Protein AF-A0A958XBY1-F1 (afdb_monomer)

Nearest PDB structures (foldseek):
  2kmo-assembly1_A  TM=8.429E-01  e=2.526E-03  Hirudo medicinalis
  1an1-assembly1_I  TM=9.173E-01  e=1.586E-02  Hirudo medicinalis
  4hgu-assembly1_A  TM=8.824E-01  e=1.293E-02  Galleria mellonella
  2kmp-assembly1_A  TM=8.709E-01  e=2.553E-02  Hirudo medicinalis
  7qe9-assembly1_C  TM=6.521E-01  e=1.066E-01  Homo sapiens

Sequence (46 aa):
MENIKPDCSCTMQYGPVCGCNNKTYSNACAAECAGIKRYKKGACPK

pLDDT: mean 83.91, std 12.53, range [49.91, 95.62]

Secondary structure (DSSP, 8-state):
------S---------EEETTS-EESSHHHHHHTT---EEEBPPP-

Mean predicted aligned error: 6.69 Å

Structure (mmCIF, N/CA/C/O backbone):
data_AF-A0A958XBY1-F1
#
_entry.id   AF-A0A958XBY1-F1
#
loop_
_atom_site.group_PDB
_atom_site.id
_atom_site.type_symbol
_atom_site.label_atom_id
_atom_site.label_alt_id
_atom_site.label_comp_id
_atom_site.label_asym_id
_atom_site.label_entity_id
_atom_site.label_seq_id
_atom_site.pdbx_PDB_ins_code
_atom_site.Cartn_x
_atom_site.Cartn_y
_atom_site.Cartn_z
_atom_site.occupancy
_atom_site.B_iso_or_equiv
_atom_site.auth_seq_id
_atom_site.auth_comp_id
_atom_site.auth_asym_id
_atom_site.auth_atom_id
_atom_site.pdbx_PDB_model_num
ATOM 1 N N . MET A 1 1 ? 14.507 -12.066 -22.974 1.00 49.91 1 MET A N 1
ATOM 2 C CA . MET A 1 1 ? 14.534 -13.251 -22.094 1.00 49.91 1 MET A CA 1
ATOM 3 C C . MET A 1 1 ? 13.744 -12.872 -20.864 1.00 49.91 1 MET A C 1
ATOM 5 O O . MET A 1 1 ? 13.942 -11.778 -20.353 1.00 49.91 1 MET A O 1
ATOM 9 N N . GLU A 1 2 ? 12.738 -13.687 -20.580 1.00 54.69 2 GLU A N 1
ATOM 10 C CA . GLU A 1 2 ? 11.492 -13.357 -19.888 1.00 54.69 2 GLU A CA 1
ATOM 11 C C . GLU A 1 2 ? 11.675 -12.559 -18.589 1.00 54.69 2 GLU A C 1
ATOM 13 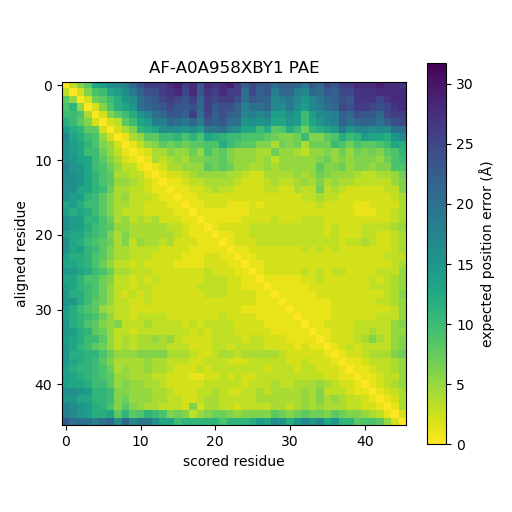O O . GLU A 1 2 ? 12.485 -12.916 -17.735 1.00 54.69 2 GLU A O 1
ATOM 18 N N . ASN A 1 3 ? 10.861 -11.508 -18.444 1.00 56.81 3 ASN A N 1
ATOM 19 C CA . ASN A 1 3 ? 10.610 -10.755 -17.213 1.00 56.81 3 ASN A CA 1
ATOM 20 C C . ASN A 1 3 ? 9.928 -11.645 -16.160 1.00 56.81 3 ASN A C 1
ATOM 22 O O . ASN A 1 3 ? 8.785 -11.428 -15.764 1.00 56.81 3 ASN A O 1
ATOM 26 N N . ILE A 1 4 ? 10.629 -12.663 -15.693 1.00 61.78 4 ILE A N 1
ATOM 27 C CA . ILE A 1 4 ? 10.298 -13.339 -14.452 1.00 61.78 4 ILE A CA 1
ATOM 28 C C . ILE A 1 4 ? 10.988 -12.506 -13.376 1.00 61.78 4 ILE A C 1
ATOM 30 O O . ILE A 1 4 ? 12.209 -12.421 -13.362 1.00 61.78 4 ILE A O 1
ATOM 34 N N . LYS A 1 5 ? 10.226 -11.826 -12.512 1.00 60.28 5 LYS A N 1
ATOM 35 C CA . LYS A 1 5 ? 10.713 -11.514 -11.161 1.00 60.28 5 LYS A CA 1
ATOM 36 C C . LYS A 1 5 ? 10.436 -12.777 -10.339 1.00 60.28 5 LYS A C 1
ATOM 38 O O . LYS A 1 5 ? 9.299 -12.917 -9.891 1.00 60.28 5 LYS A O 1
ATOM 43 N N . PRO A 1 6 ? 11.386 -13.721 -10.174 1.00 59.25 6 PRO A N 1
ATOM 44 C CA . PRO A 1 6 ? 11.147 -14.909 -9.362 1.00 59.25 6 PRO A CA 1
ATOM 45 C C . PRO A 1 6 ? 11.455 -14.643 -7.887 1.00 59.25 6 PRO A C 1
ATOM 47 O O . PRO A 1 6 ? 11.323 -15.536 -7.064 1.00 59.25 6 PRO A O 1
ATOM 50 N N . ASP A 1 7 ? 11.864 -13.425 -7.551 1.00 58.47 7 ASP A N 1
ATOM 51 C CA . ASP A 1 7 ? 12.212 -13.043 -6.205 1.00 58.47 7 ASP A CA 1
ATOM 52 C C . ASP A 1 7 ? 11.550 -11.700 -5.947 1.00 58.47 7 ASP A C 1
ATOM 54 O O . ASP A 1 7 ? 11.816 -10.699 -6.623 1.00 58.47 7 ASP A O 1
ATOM 58 N N . CYS A 1 8 ? 10.620 -11.677 -5.004 1.00 72.50 8 CYS A N 1
ATOM 59 C CA . CYS A 1 8 ? 10.149 -10.425 -4.454 1.00 72.50 8 CYS A CA 1
ATOM 60 C C . CYS A 1 8 ? 11.251 -9.826 -3.594 1.00 72.50 8 CYS A C 1
ATOM 62 O O . CYS A 1 8 ? 11.150 -9.794 -2.369 1.00 72.50 8 CYS A O 1
ATOM 64 N N . SER A 1 9 ? 12.302 -9.339 -4.248 1.00 76.38 9 SER A N 1
ATOM 65 C CA . SER A 1 9 ? 13.366 -8.567 -3.631 1.00 76.38 9 SER A CA 1
ATOM 66 C C . SER A 1 9 ? 12.812 -7.186 -3.285 1.00 76.38 9 SER A C 1
ATOM 68 O O . SER A 1 9 ? 13.065 -6.178 -3.943 1.00 76.38 9 SER A O 1
ATOM 70 N N . CYS A 1 10 ? 11.956 -7.165 -2.273 1.00 81.31 10 CYS A N 1
ATOM 71 C CA . CYS A 1 10 ? 11.433 -5.966 -1.661 1.00 81.31 10 CYS A CA 1
ATOM 72 C C . CYS A 1 10 ? 12.405 -5.523 -0.578 1.00 81.31 10 CYS A C 1
ATOM 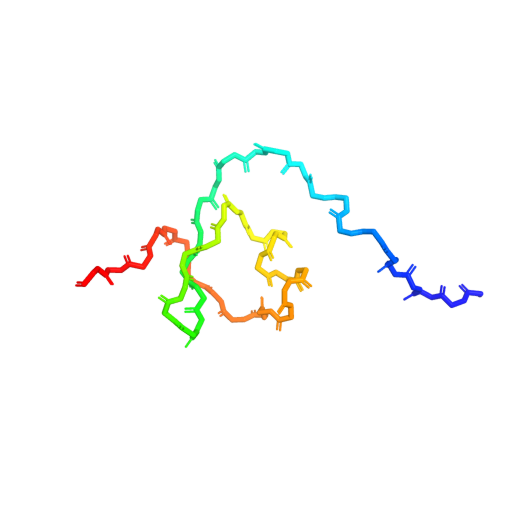74 O O . CYS A 1 10 ? 12.911 -6.337 0.195 1.00 81.31 10 CYS A O 1
ATOM 76 N N . THR A 1 11 ? 12.647 -4.219 -0.484 1.00 81.25 11 THR A N 1
ATOM 77 C CA . THR A 1 11 ? 13.365 -3.676 0.666 1.00 81.25 11 THR A CA 1
ATOM 78 C C . THR A 1 11 ? 12.586 -3.994 1.943 1.00 81.25 11 THR A C 1
ATOM 80 O O . THR A 1 11 ? 11.354 -3.996 1.956 1.00 81.25 11 THR A O 1
ATOM 83 N N . MET A 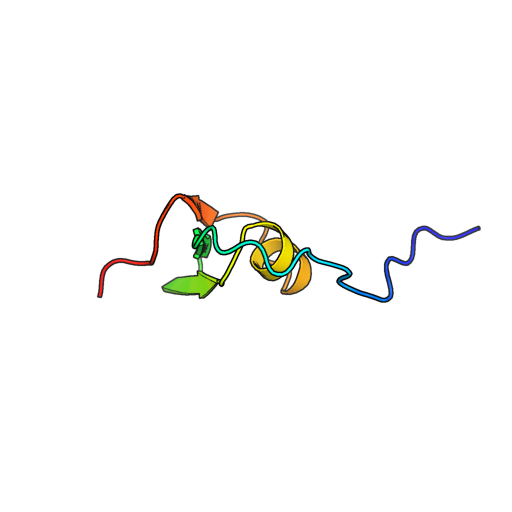1 12 ? 13.292 -4.206 3.055 1.00 83.88 12 MET A N 1
ATOM 84 C CA . MET A 1 12 ? 12.666 -4.339 4.381 1.00 83.88 12 MET A CA 1
ATOM 85 C C . MET A 1 12 ? 12.162 -2.993 4.931 1.00 83.88 12 MET A C 1
ATOM 87 O O . MET A 1 12 ? 11.929 -2.846 6.128 1.00 83.88 12 MET A O 1
ATOM 91 N N . GLN A 1 13 ? 11.993 -1.990 4.065 1.00 87.19 13 GLN A N 1
ATOM 92 C CA . GLN A 1 13 ? 11.446 -0.705 4.453 1.00 87.19 13 GLN A CA 1
ATOM 93 C C . GLN A 1 13 ? 10.003 -0.902 4.906 1.00 87.19 13 GLN A C 1
ATOM 95 O O . GLN A 1 13 ? 9.159 -1.399 4.156 1.00 87.19 13 GLN A O 1
ATOM 100 N N . TYR A 1 14 ? 9.737 -0.510 6.146 1.00 87.81 14 TYR A N 1
ATOM 101 C CA . TYR A 1 14 ? 8.404 -0.558 6.713 1.00 87.81 14 TYR A CA 1
ATOM 102 C C . TYR A 1 14 ? 7.587 0.619 6.177 1.00 87.81 14 TYR A C 1
ATOM 104 O O . TYR A 1 14 ? 7.885 1.782 6.444 1.00 87.81 14 TYR A O 1
ATOM 112 N N . GLY A 1 15 ? 6.573 0.312 5.377 1.00 91.88 15 GLY A N 1
ATOM 113 C CA . GLY A 1 15 ? 5.700 1.286 4.733 1.00 91.88 15 GLY A CA 1
ATOM 114 C C . GLY A 1 15 ? 4.331 0.663 4.514 1.00 91.88 15 GLY A C 1
ATOM 115 O O . GLY A 1 15 ? 3.984 0.399 3.364 1.00 91.88 15 GLY A O 1
ATOM 116 N N . PRO A 1 16 ? 3.590 0.361 5.596 1.00 93.06 16 PRO A N 1
ATOM 117 C CA . PRO A 1 16 ? 2.466 -0.553 5.550 1.00 93.06 16 PRO A CA 1
ATOM 118 C C . PRO A 1 16 ? 1.395 -0.089 4.570 1.00 93.06 16 PRO A C 1
ATOM 120 O O . PRO A 1 16 ? 1.095 1.105 4.474 1.00 93.06 16 PRO A O 1
ATOM 123 N N . VAL A 1 17 ? 0.805 -1.045 3.858 1.00 94.12 17 VAL A N 1
ATOM 124 C CA . VAL A 1 17 ? -0.295 -0.797 2.926 1.00 94.12 17 VAL A CA 1
ATOM 125 C C . VAL A 1 17 ? -1.446 -1.762 3.173 1.00 94.12 17 VAL A C 1
ATOM 127 O O . VAL A 1 17 ? -1.240 -2.932 3.491 1.00 94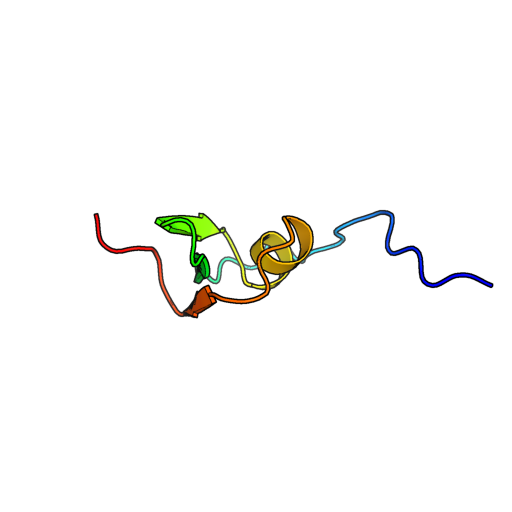.12 17 VAL A O 1
ATOM 130 N N . CYS A 1 18 ? -2.666 -1.273 3.007 1.00 95.62 18 CYS A N 1
ATOM 131 C CA . CYS A 1 18 ? -3.881 -2.052 3.127 1.00 95.62 18 CYS A CA 1
ATOM 132 C C . CYS A 1 18 ? -4.289 -2.566 1.754 1.00 95.62 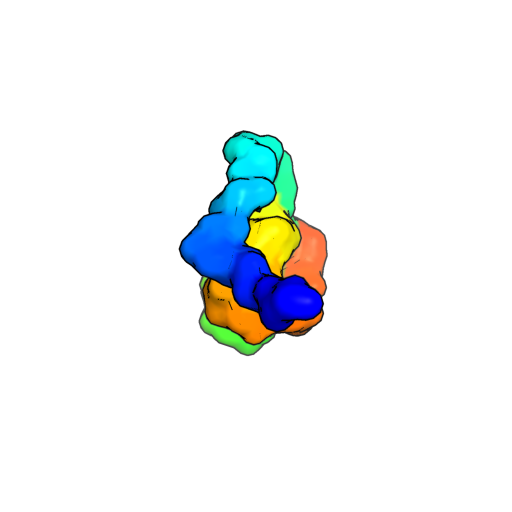18 CYS A C 1
ATOM 134 O O . CYS A 1 18 ? -4.693 -1.776 0.899 1.00 95.62 18 CYS A O 1
ATOM 136 N N . GLY A 1 19 ? -4.181 -3.872 1.535 1.00 93.12 19 GLY A N 1
ATOM 137 C CA . GLY A 1 19 ? -4.641 -4.518 0.314 1.00 93.12 19 GLY A CA 1
ATOM 138 C C . GLY A 1 19 ? -6.161 -4.522 0.186 1.00 93.12 19 GLY A C 1
ATOM 139 O O . GLY A 1 19 ? -6.893 -4.464 1.172 1.00 93.12 19 GLY A O 1
ATOM 140 N N . CYS A 1 20 ? -6.657 -4.659 -1.043 1.00 91.44 20 CYS A N 1
ATOM 141 C CA . CYS A 1 20 ? -8.091 -4.809 -1.323 1.00 91.44 20 CYS A CA 1
ATOM 142 C C . CYS A 1 20 ? -8.723 -6.072 -0.708 1.00 91.44 20 CYS A C 1
ATOM 144 O O . CYS A 1 20 ? -9.938 -6.214 -0.700 1.00 91.44 20 CYS A O 1
ATOM 146 N N . ASN A 1 21 ? -7.899 -6.984 -0.199 1.00 89.94 21 ASN A N 1
ATOM 147 C CA . ASN A 1 21 ? -8.276 -8.181 0.542 1.00 89.94 21 ASN A CA 1
ATOM 148 C C . ASN A 1 21 ? -8.345 -7.957 2.065 1.00 89.94 21 ASN A C 1
ATOM 150 O O . ASN A 1 21 ? -8.344 -8.933 2.812 1.00 89.94 21 ASN A O 1
ATOM 154 N N . ASN A 1 22 ? -8.344 -6.702 2.531 1.00 90.75 22 ASN A N 1
ATOM 155 C CA . ASN A 1 22 ? -8.295 -6.331 3.951 1.00 90.75 22 ASN A CA 1
ATOM 156 C C . ASN A 1 22 ? -7.087 -6.917 4.707 1.00 90.75 22 ASN A C 1
ATOM 158 O O . ASN A 1 22 ? -7.109 -7.052 5.929 1.00 90.75 22 ASN A O 1
ATOM 162 N N . LYS A 1 23 ? -6.006 -7.252 3.991 1.00 92.06 23 LYS A N 1
ATOM 163 C CA . LYS A 1 23 ? -4.724 -7.629 4.591 1.00 92.06 23 LYS A CA 1
ATOM 164 C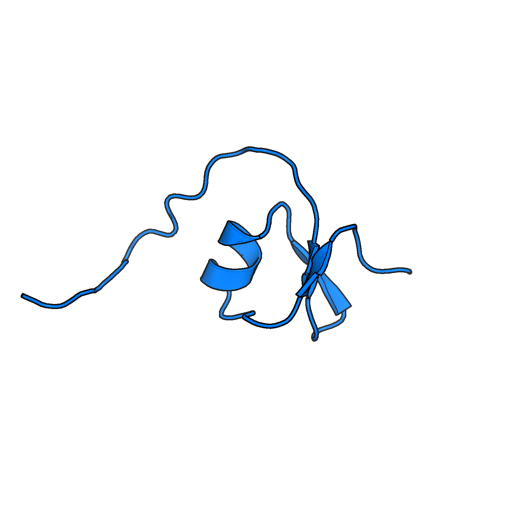 C . LYS A 1 23 ? -3.778 -6.441 4.586 1.00 92.06 23 LYS A C 1
ATOM 166 O O . LYS A 1 23 ? -3.589 -5.781 3.565 1.00 92.06 23 LYS A O 1
ATOM 171 N N . THR A 1 24 ? -3.138 -6.219 5.724 1.00 93.62 24 THR A N 1
ATOM 172 C CA . THR A 1 24 ? -2.018 -5.287 5.826 1.00 93.62 24 THR A CA 1
ATOM 173 C C . THR A 1 24 ? -0.747 -5.966 5.328 1.00 93.62 24 THR A C 1
ATOM 175 O O . THR A 1 24 ? -0.392 -7.045 5.797 1.00 93.62 24 THR A O 1
ATOM 178 N N . TYR A 1 25 ? -0.050 -5.316 4.405 1.00 92.00 25 TYR A N 1
ATOM 179 C CA . TYR A 1 25 ? 1.259 -5.716 3.900 1.00 92.00 25 TYR A CA 1
ATOM 180 C C . TYR A 1 25 ? 2.327 -4.785 4.461 1.00 92.00 25 TYR A C 1
ATOM 182 O O . TYR A 1 25 ? 2.087 -3.585 4.578 1.00 92.00 25 TYR A O 1
ATOM 190 N N . SER A 1 26 ? 3.510 -5.319 4.773 1.00 91.62 26 SER A N 1
ATOM 191 C CA . SER A 1 26 ? 4.622 -4.553 5.360 1.00 91.62 26 SER A CA 1
ATOM 192 C C . SER A 1 26 ? 5.091 -3.396 4.474 1.00 91.62 26 SER A C 1
ATOM 194 O O . SER A 1 26 ? 5.551 -2.378 4.988 1.00 91.62 26 SER A O 1
ATOM 196 N N . ASN A 1 27 ? 4.957 -3.542 3.152 1.00 90.38 27 ASN A N 1
ATOM 197 C CA . ASN A 1 27 ? 5.163 -2.475 2.181 1.00 90.38 27 ASN A CA 1
ATOM 198 C C . ASN A 1 27 ? 4.412 -2.722 0.865 1.00 90.38 27 ASN A C 1
ATOM 200 O O . ASN A 1 27 ? 3.893 -3.811 0.617 1.00 90.38 27 ASN A O 1
ATOM 204 N N . ALA A 1 28 ? 4.369 -1.686 0.023 1.00 90.19 28 ALA A N 1
ATOM 205 C CA . ALA A 1 28 ? 3.792 -1.727 -1.321 1.00 90.19 28 ALA A CA 1
ATOM 206 C C . ALA A 1 28 ? 4.378 -2.858 -2.180 1.00 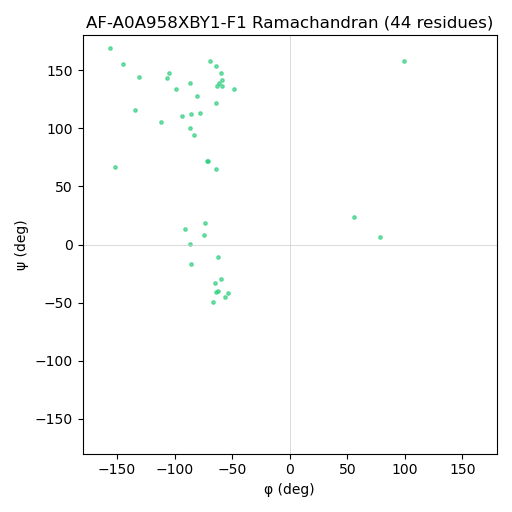90.19 28 ALA A C 1
ATOM 208 O O . ALA A 1 28 ? 3.634 -3.586 -2.828 1.00 90.19 28 ALA A O 1
ATOM 209 N N . CYS A 1 29 ? 5.695 -3.069 -2.114 1.00 90.50 29 CYS A N 1
ATOM 210 C CA . CYS A 1 29 ? 6.352 -4.137 -2.862 1.00 90.50 29 CYS A CA 1
ATOM 211 C C . CYS A 1 29 ? 5.887 -5.530 -2.401 1.00 90.50 29 CYS A C 1
ATOM 213 O O . CYS A 1 29 ? 5.608 -6.386 -3.232 1.00 90.50 29 CYS A O 1
ATOM 215 N N . ALA A 1 30 ? 5.719 -5.754 -1.096 1.00 90.25 30 ALA A N 1
ATOM 216 C CA . ALA A 1 30 ? 5.184 -6.997 -0.547 1.00 90.25 30 ALA A CA 1
ATOM 217 C C . ALA A 1 30 ? 3.716 -7.220 -0.953 1.00 90.25 30 ALA A C 1
ATOM 219 O O . ALA A 1 30 ? 3.306 -8.360 -1.169 1.00 90.25 30 ALA A O 1
ATOM 220 N N . ALA A 1 31 ? 2.928 -6.149 -1.094 1.00 90.69 31 ALA A N 1
ATOM 221 C CA . ALA A 1 31 ? 1.575 -6.237 -1.636 1.00 90.69 31 ALA A CA 1
ATOM 222 C C . ALA A 1 31 ? 1.596 -6.649 -3.117 1.00 90.69 31 ALA A C 1
ATOM 224 O O . ALA A 1 31 ? 0.933 -7.616 -3.487 1.00 90.69 31 ALA A O 1
ATOM 225 N N . GLU A 1 32 ? 2.409 -5.993 -3.946 1.00 89.38 32 GLU A N 1
ATOM 226 C CA . GLU A 1 32 ? 2.558 -6.324 -5.371 1.00 89.38 32 GLU A CA 1
ATOM 227 C C . GLU A 1 32 ? 3.098 -7.736 -5.588 1.00 89.38 32 GLU A C 1
ATOM 229 O O . GLU A 1 32 ? 2.604 -8.462 -6.450 1.00 89.38 32 GLU A O 1
ATOM 234 N N . CYS A 1 33 ? 4.056 -8.139 -4.756 1.00 87.81 33 CYS A N 1
ATOM 235 C CA . CYS A 1 33 ? 4.597 -9.487 -4.684 1.00 87.81 33 CYS A CA 1
ATOM 236 C C . CYS A 1 33 ? 3.509 -10.533 -4.438 1.00 87.81 33 CYS A C 1
ATOM 238 O O . CYS A 1 33 ? 3.452 -11.564 -5.102 1.00 87.81 33 CYS A O 1
ATOM 240 N N . ALA A 1 34 ? 2.607 -10.243 -3.501 1.00 87.50 34 ALA A N 1
ATOM 241 C CA . ALA A 1 34 ? 1.463 -11.089 -3.205 1.00 87.50 34 ALA A CA 1
ATOM 242 C C . ALA A 1 34 ? 0.355 -11.008 -4.276 1.00 87.50 34 ALA A C 1
ATOM 244 O O . ALA A 1 34 ? -0.743 -11.519 -4.059 1.00 87.50 34 ALA A O 1
ATOM 245 N N . GLY A 1 35 ? 0.603 -10.338 -5.408 1.00 89.50 35 GLY A N 1
ATOM 246 C CA . GLY A 1 35 ? -0.363 -10.138 -6.487 1.00 89.50 35 GLY A CA 1
ATOM 247 C C . GLY A 1 35 ? -1.397 -9.044 -6.207 1.00 89.50 35 GLY A C 1
ATOM 248 O O . GLY A 1 35 ? -2.323 -8.847 -6.996 1.00 89.50 35 GLY A O 1
ATOM 249 N N . ILE A 1 36 ? -1.256 -8.296 -5.111 1.00 91.06 36 ILE A N 1
ATOM 250 C CA . ILE A 1 36 ? -2.151 -7.198 -4.755 1.00 91.06 36 ILE A CA 1
ATOM 251 C C . ILE A 1 36 ? -1.671 -5.925 -5.442 1.00 91.06 36 ILE A C 1
ATOM 253 O O . ILE A 1 36 ? -0.766 -5.242 -4.981 1.00 91.06 36 ILE A O 1
ATOM 257 N N . LYS A 1 37 ? -2.326 -5.574 -6.549 1.00 87.69 37 LYS A N 1
ATOM 258 C CA . LYS A 1 37 ? -2.085 -4.308 -7.268 1.00 87.69 37 LYS A CA 1
ATOM 259 C C . LYS A 1 37 ? -2.901 -3.136 -6.720 1.00 87.69 37 LYS A C 1
ATOM 261 O O . LYS A 1 37 ? -2.626 -1.985 -7.035 1.00 87.69 37 LYS A O 1
ATOM 266 N N . ARG A 1 38 ? -3.950 -3.426 -5.942 1.00 90.94 38 ARG A N 1
ATOM 267 C CA . ARG A 1 38 ? -4.837 -2.424 -5.340 1.00 90.94 38 ARG A CA 1
ATOM 268 C C . ARG A 1 38 ? -4.648 -2.418 -3.836 1.00 90.94 38 ARG A C 1
ATOM 270 O O . ARG A 1 38 ? -5.130 -3.312 -3.144 1.00 90.94 38 ARG A O 1
ATOM 277 N N . TYR A 1 39 ? -3.974 -1.389 -3.349 1.00 92.94 39 TYR A N 1
ATOM 278 C CA . TYR A 1 39 ? -3.766 -1.161 -1.930 1.00 92.94 39 TYR A CA 1
ATOM 279 C C . TYR A 1 39 ? -3.782 0.337 -1.610 1.00 92.94 39 TYR A C 1
ATOM 281 O O . TYR A 1 39 ? -3.524 1.178 -2.472 1.00 92.94 39 TYR A O 1
ATOM 289 N N . LYS A 1 40 ? -4.112 0.679 -0.365 1.00 93.12 40 LYS A N 1
ATOM 290 C CA . LYS A 1 40 ? -4.052 2.044 0.171 1.00 93.12 40 LYS A CA 1
ATOM 291 C C . LYS A 1 40 ? -2.844 2.184 1.088 1.00 93.12 40 LYS A C 1
ATOM 293 O O . LYS A 1 40 ? -2.474 1.228 1.760 1.00 93.12 40 LYS A O 1
ATOM 298 N N . LYS A 1 41 ? -2.237 3.372 1.130 1.00 91.56 41 LYS A N 1
ATOM 299 C CA . LYS A 1 41 ? -1.172 3.673 2.100 1.00 91.56 41 LYS A CA 1
ATOM 300 C C . LYS A 1 41 ? -1.737 3.603 3.524 1.00 91.56 41 LYS A C 1
ATOM 302 O O . LYS A 1 41 ? -2.816 4.136 3.768 1.00 91.56 41 LYS A O 1
ATOM 307 N N . GLY A 1 42 ? -0.990 2.987 4.436 1.00 91.81 42 GLY A N 1
ATOM 308 C CA . GLY A 1 42 ? -1.405 2.726 5.815 1.00 91.81 42 GLY A CA 1
ATOM 309 C C . GLY A 1 42 ? -1.915 1.299 6.021 1.00 91.81 42 GLY A C 1
ATOM 310 O O . GLY A 1 42 ? -2.320 0.627 5.076 1.00 91.81 42 GLY A O 1
ATOM 311 N N . ALA A 1 43 ? -1.881 0.827 7.268 1.00 91.62 43 ALA A N 1
ATOM 312 C CA . ALA A 1 43 ? -2.451 -0.467 7.636 1.00 91.62 43 ALA A CA 1
ATOM 313 C C . ALA A 1 43 ? -3.974 -0.483 7.433 1.00 91.62 43 ALA A C 1
ATOM 315 O O . ALA A 1 43 ? -4.623 0.564 7.496 1.00 91.62 43 ALA A O 1
ATOM 316 N N . CYS A 1 44 ? -4.550 -1.663 7.192 1.00 90.81 44 CYS A N 1
ATOM 317 C CA . CYS A 1 44 ? -6.000 -1.784 7.109 1.00 90.81 44 CYS A CA 1
ATOM 318 C C . CYS A 1 44 ? -6.651 -1.391 8.441 1.00 90.81 44 CYS A C 1
ATOM 320 O O . CYS A 1 44 ? -6.131 -1.772 9.497 1.00 90.81 44 CYS A O 1
ATOM 322 N N . PRO A 1 45 ? -7.776 -0.654 8.406 1.00 83.19 45 PRO A N 1
ATOM 323 C CA . PRO A 1 45 ? -8.604 -0.490 9.591 1.00 83.19 45 PRO A CA 1
ATOM 324 C C . PRO A 1 45 ? -9.065 -1.879 10.061 1.00 83.19 45 PRO A C 1
ATOM 326 O O . PRO A 1 45 ? -9.389 -2.729 9.231 1.00 83.19 45 PRO A O 1
ATOM 329 N N . LYS A 1 46 ? -9.000 -2.11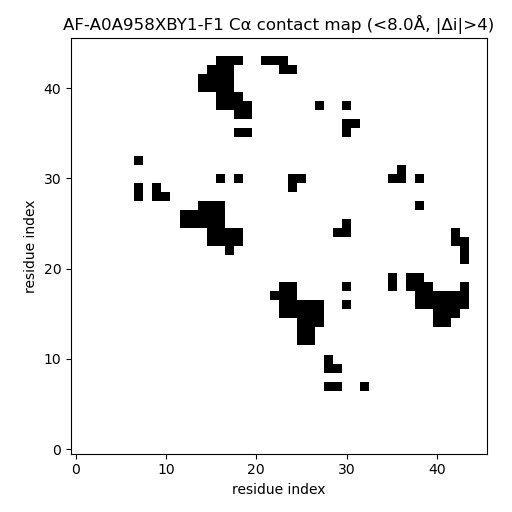6 11.375 1.00 68.31 46 LYS A N 1
ATOM 330 C CA . LYS A 1 46 ? -9.542 -3.324 12.015 1.00 68.31 46 LYS A CA 1
ATOM 331 C C . LYS A 1 46 ? -11.062 -3.288 12.038 1.00 68.31 46 LYS A C 1
ATOM 333 O O . LYS A 1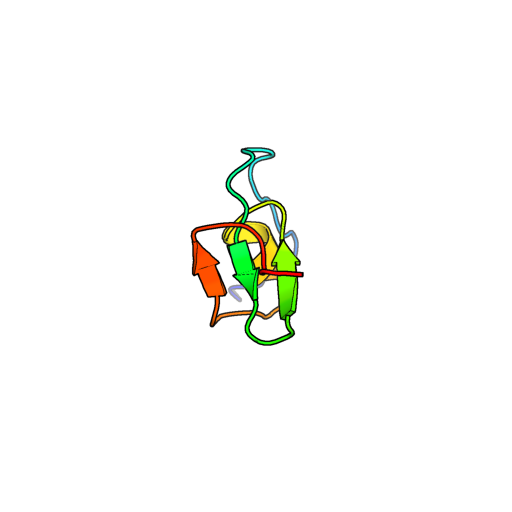 46 ? -11.600 -2.172 12.212 1.00 68.31 46 LYS A O 1
#

Radius of gyration: 11.26 Å; Cα contacts (8 Å, |Δi|>4): 68; chains: 1; bounding box: 24×19×34 Å

Solvent-accessible surface area (backbone atoms only — not comparable to full-atom values): 2895 Å² total; per-residue (Å²): 132,80,94,70,77,90,61,80,84,52,74,91,61,84,47,37,17,15,31,81,81,70,42,64,25,60,17,61,57,54,28,44,62,73,70,38,86,53,62,44,87,40,63,44,84,130

Foldseek 3Di:
DDPDPVDLPDPQDQWWKQFPVRAIDRDPSRCVVVVGPDIHTDHRDD